Protein AF-A0A7D5EUL5-F1 (afdb_monomer_lite)

Structure (mmCIF, N/CA/C/O backbone):
data_AF-A0A7D5EUL5-F1
#
_entry.id   AF-A0A7D5EUL5-F1
#
loop_
_atom_site.group_PDB
_atom_site.id
_atom_site.type_symbol
_atom_site.label_atom_id
_atom_site.label_alt_id
_atom_site.label_comp_id
_atom_site.label_asym_id
_atom_site.label_entity_id
_atom_site.label_seq_id
_atom_site.pdbx_PDB_ins_code
_atom_site.Cartn_x
_atom_site.Cartn_y
_atom_site.Cartn_z
_atom_site.occupancy
_atom_site.B_iso_or_equiv
_atom_site.auth_seq_id
_atom_site.auth_comp_id
_atom_site.auth_asym_id
_atom_site.auth_atom_id
_atom_site.pdbx_PDB_model_num
ATOM 1 N N . MET A 1 1 ? 1.767 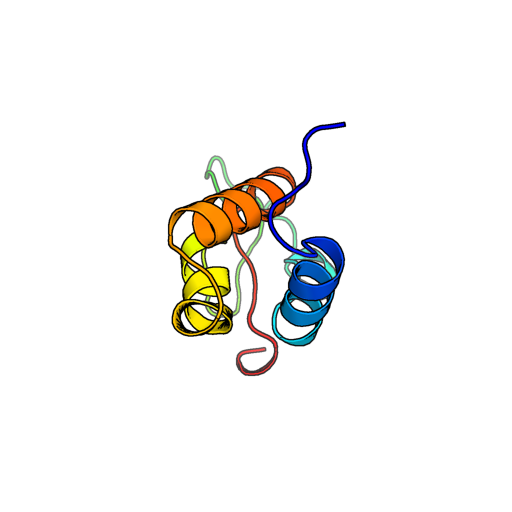-2.397 24.506 1.00 38.12 1 MET A N 1
ATOM 2 C CA . MET A 1 1 ? 1.020 -2.732 23.280 1.00 38.12 1 MET A CA 1
ATOM 3 C C . MET A 1 1 ? 0.179 -1.526 22.938 1.00 38.12 1 MET A C 1
ATOM 5 O O . MET A 1 1 ? -0.881 -1.337 23.518 1.00 38.12 1 MET A O 1
ATOM 9 N N . THR A 1 2 ? 0.727 -0.640 22.116 1.00 47.22 2 THR A N 1
ATOM 10 C CA . THR A 1 2 ? -0.017 0.456 21.498 1.00 47.22 2 THR A CA 1
ATOM 11 C C . THR A 1 2 ? -1.043 -0.195 20.577 1.00 47.22 2 THR A C 1
ATOM 13 O O . THR A 1 2 ? -0.666 -0.943 19.680 1.00 47.22 2 THR A O 1
ATOM 16 N N . LEU A 1 3 ? -2.330 -0.020 20.882 1.00 47.03 3 LEU A N 1
ATOM 17 C CA . LEU A 1 3 ? -3.425 -0.441 20.013 1.00 47.03 3 LEU A CA 1
ATOM 18 C C . LEU A 1 3 ? -3.207 0.290 18.679 1.00 47.03 3 LEU A C 1
ATOM 20 O O . LEU A 1 3 ? -3.349 1.513 18.650 1.00 47.03 3 LEU A O 1
ATOM 24 N N . LYS A 1 4 ? -2.794 -0.405 17.611 1.00 58.22 4 LYS A N 1
ATOM 25 C CA . LYS A 1 4 ? -2.860 0.203 16.278 1.00 58.22 4 LYS A CA 1
ATOM 26 C C . LYS A 1 4 ? -4.348 0.490 16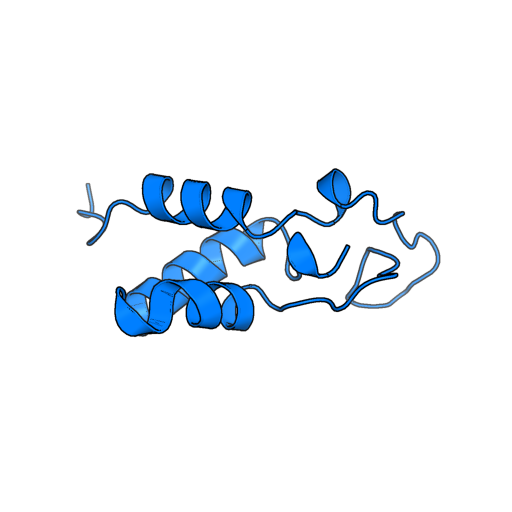.013 1.00 58.22 4 LYS A C 1
ATOM 28 O O . LYS A 1 4 ? -5.166 -0.401 16.254 1.00 58.22 4 LYS A O 1
ATOM 33 N N . PRO A 1 5 ? -4.732 1.720 15.629 1.00 65.25 5 PRO A N 1
ATOM 34 C CA . PRO A 1 5 ? -6.138 2.127 15.570 1.00 65.25 5 PRO A CA 1
ATOM 35 C C . PRO A 1 5 ? -6.959 1.405 14.484 1.00 65.25 5 PRO A C 1
ATOM 37 O O . PRO A 1 5 ? -8.173 1.577 14.431 1.00 65.25 5 PRO A O 1
ATOM 40 N N . TYR A 1 6 ? -6.321 0.595 13.637 1.00 73.88 6 TYR A N 1
ATOM 41 C CA . TYR A 1 6 ? -6.920 -0.136 12.525 1.00 73.88 6 TYR A CA 1
ATOM 42 C C . TYR A 1 6 ? -6.064 -1.367 12.165 1.00 73.88 6 TYR A C 1
ATOM 44 O O . TYR A 1 6 ? -4.910 -1.479 12.587 1.00 73.88 6 TYR A O 1
ATOM 52 N N . ASP A 1 7 ? -6.646 -2.307 11.417 1.00 84.12 7 ASP A N 1
ATOM 53 C CA . ASP A 1 7 ? -5.989 -3.552 10.996 1.00 84.12 7 ASP A CA 1
ATOM 54 C C . ASP A 1 7 ? -5.068 -3.297 9.790 1.00 84.12 7 ASP A C 1
ATOM 56 O O . ASP A 1 7 ? -5.414 -3.584 8.648 1.00 84.12 7 ASP A O 1
ATOM 60 N N . GLU A 1 8 ? -3.916 -2.672 10.045 1.00 85.94 8 GLU A N 1
ATOM 61 C CA . GLU A 1 8 ? -2.914 -2.289 9.033 1.00 85.94 8 GLU A CA 1
ATOM 62 C C . GLU A 1 8 ? -2.590 -3.430 8.056 1.00 85.94 8 GLU A C 1
ATOM 64 O O . GLU A 1 8 ? -2.562 -3.214 6.848 1.00 85.94 8 GLU A O 1
ATOM 69 N N . ASP A 1 9 ? -2.432 -4.656 8.556 1.00 87.75 9 ASP A N 1
ATOM 70 C CA . ASP A 1 9 ? -2.105 -5.842 7.755 1.00 87.75 9 ASP A CA 1
ATOM 71 C C . ASP A 1 9 ? -3.186 -6.135 6.693 1.00 87.75 9 ASP A C 1
ATOM 73 O O . ASP A 1 9 ? -2.881 -6.421 5.532 1.00 87.75 9 ASP A O 1
ATOM 77 N N . ALA A 1 10 ? -4.471 -5.988 7.046 1.00 89.69 10 ALA A N 1
ATOM 78 C CA . ALA A 1 10 ? -5.572 -6.126 6.095 1.00 89.69 10 ALA A CA 1
ATOM 79 C C . ALA A 1 10 ? -5.554 -5.038 5.007 1.00 89.69 10 ALA A C 1
ATOM 81 O O . ALA A 1 10 ? -5.836 -5.340 3.841 1.00 89.69 10 ALA A O 1
ATOM 82 N N . TYR A 1 11 ? -5.207 -3.797 5.359 1.00 91.00 11 TYR A N 1
ATOM 83 C CA . TYR A 1 11 ? -5.090 -2.700 4.392 1.00 91.00 11 TYR A CA 1
ATOM 84 C C . TYR A 1 11 ? -3.873 -2.864 3.490 1.00 91.00 11 TYR A C 1
ATOM 86 O O . TYR A 1 11 ? -4.017 -2.740 2.278 1.00 91.00 11 TYR A O 1
ATOM 94 N N . LEU A 1 12 ? -2.717 -3.249 4.032 1.00 90.69 12 LEU A N 1
ATOM 95 C CA . LEU A 1 12 ? -1.530 -3.586 3.244 1.00 90.69 12 LEU A CA 1
ATOM 96 C C . LEU A 1 12 ? -1.828 -4.730 2.273 1.00 90.69 12 LEU A C 1
ATOM 98 O O . LEU A 1 12 ? -1.495 -4.657 1.094 1.00 90.69 12 LEU A O 1
ATOM 102 N N . LYS A 1 13 ? -2.541 -5.769 2.714 1.00 91.62 13 LYS A N 1
ATOM 103 C CA . LYS A 1 13 ? -2.944 -6.864 1.827 1.00 91.62 13 LYS A CA 1
ATOM 104 C C . LYS A 1 13 ? -3.869 -6.402 0.698 1.00 91.62 13 LYS A C 1
ATOM 106 O O . LYS A 1 13 ? -3.729 -6.884 -0.425 1.00 91.62 13 LYS A O 1
ATOM 111 N N . ARG A 1 14 ? -4.813 -5.492 0.974 1.00 91.69 14 ARG A N 1
ATOM 112 C CA . ARG A 1 14 ? -5.660 -4.864 -0.062 1.00 91.69 14 ARG A CA 1
ATOM 113 C C . ARG A 1 14 ? -4.830 -3.980 -0.990 1.00 91.69 14 ARG A C 1
ATOM 115 O O . ARG A 1 14 ? -5.021 -4.042 -2.197 1.00 91.69 14 ARG A O 1
ATOM 122 N N . PHE A 1 15 ? -3.881 -3.229 -0.444 1.00 92.50 15 PHE A N 1
ATOM 123 C CA . PHE A 1 15 ? -2.955 -2.404 -1.207 1.00 92.50 15 PHE A CA 1
ATOM 124 C C . PHE A 1 15 ? -2.157 -3.258 -2.193 1.00 92.50 15 PHE A C 1
ATOM 126 O O . PHE A 1 15 ? -2.242 -3.030 -3.390 1.00 92.50 15 PHE A O 1
ATOM 133 N N . HIS A 1 16 ? -1.506 -4.327 -1.728 1.00 91.94 16 HIS A N 1
ATOM 134 C CA . HIS A 1 16 ? -0.769 -5.277 -2.572 1.00 91.94 16 HIS A CA 1
ATOM 135 C C . HIS A 1 16 ? -1.654 -6.084 -3.544 1.00 91.94 16 HIS A C 1
ATOM 137 O O . HIS A 1 16 ? -1.153 -6.800 -4.418 1.00 91.94 16 HIS A O 1
ATOM 143 N N . ALA A 1 17 ? -2.982 -6.018 -3.395 1.00 92.69 17 ALA A N 1
ATOM 144 C CA . ALA A 1 17 ? -3.913 -6.577 -4.368 1.00 92.69 17 ALA A CA 1
ATOM 145 C C . ALA A 1 17 ? -4.097 -5.651 -5.582 1.00 92.69 17 ALA A C 1
ATOM 147 O O . ALA A 1 17 ? -4.262 -6.169 -6.684 1.00 92.69 17 ALA A O 1
ATOM 148 N N . GLU A 1 18 ? -4.006 -4.333 -5.396 1.00 92.94 18 GLU A N 1
ATOM 149 C CA . GLU A 1 18 ? -4.193 -3.295 -6.426 1.00 92.94 18 GLU A CA 1
ATOM 150 C C . GLU A 1 18 ? -2.860 -2.739 -6.959 1.00 92.94 18 GLU A C 1
ATOM 152 O O . GLU A 1 18 ? -2.736 -2.438 -8.146 1.00 92.94 18 GLU A O 1
ATOM 157 N N . TYR A 1 19 ? -1.852 -2.632 -6.095 1.00 93.56 19 TYR A N 1
ATOM 158 C CA . TYR A 1 19 ? -0.524 -2.097 -6.376 1.00 93.56 19 TYR A CA 1
ATOM 159 C C . TYR A 1 19 ? 0.550 -3.172 -6.232 1.00 93.56 19 TYR A C 1
ATOM 161 O O . TYR A 1 19 ? 0.460 -4.073 -5.397 1.00 93.56 19 TYR A O 1
ATOM 169 N N . LEU A 1 20 ? 1.590 -3.050 -7.046 1.00 92.06 20 LEU A N 1
ATOM 170 C CA . LEU A 1 20 ? 2.759 -3.912 -7.059 1.00 92.06 20 LEU A CA 1
ATOM 171 C C . LEU A 1 20 ? 4.000 -3.134 -6.660 1.00 92.06 20 LEU A C 1
ATOM 173 O O . LEU A 1 20 ? 4.176 -1.969 -7.028 1.00 92.06 20 LEU A O 1
ATOM 177 N N . SER A 1 21 ? 4.874 -3.808 -5.914 1.00 90.94 21 SER A N 1
ATOM 178 C CA . SER A 1 21 ? 6.238 -3.332 -5.719 1.00 90.94 21 SER A CA 1
ATOM 179 C C . SER A 1 21 ? 6.952 -3.295 -7.071 1.00 90.94 21 SER A C 1
ATOM 181 O O . SER A 1 21 ? 6.601 -4.068 -7.965 1.00 90.94 21 SER A O 1
ATOM 183 N N . PRO A 1 22 ? 7.974 -2.444 -7.239 1.00 87.31 22 PRO A N 1
ATOM 184 C CA . PRO A 1 22 ? 8.763 -2.427 -8.467 1.00 87.31 22 PRO A CA 1
ATOM 185 C C . PRO A 1 22 ? 9.351 -3.808 -8.806 1.00 87.31 22 PRO A C 1
ATOM 187 O O . PRO A 1 22 ? 9.404 -4.169 -9.975 1.00 87.31 22 PRO A O 1
ATOM 190 N N . ASP A 1 23 ? 9.703 -4.613 -7.799 1.00 87.31 23 ASP A N 1
ATOM 191 C CA . ASP A 1 23 ? 10.165 -5.994 -7.988 1.00 87.31 23 ASP A CA 1
ATOM 192 C C . ASP A 1 23 ? 9.078 -6.905 -8.600 1.00 87.31 23 ASP A C 1
ATOM 194 O O . ASP A 1 23 ? 9.320 -7.558 -9.615 1.00 87.31 23 ASP A O 1
ATOM 198 N N . ASP A 1 24 ? 7.851 -6.887 -8.058 1.00 88.00 24 ASP A N 1
ATOM 199 C CA . ASP A 1 24 ? 6.732 -7.706 -8.564 1.00 88.00 24 ASP A CA 1
ATOM 200 C C . ASP A 1 24 ? 6.202 -7.189 -9.913 1.00 88.00 24 ASP A C 1
ATOM 202 O O . ASP A 1 24 ? 5.802 -7.964 -10.780 1.00 88.00 24 ASP A O 1
ATOM 206 N N . ALA A 1 25 ? 6.280 -5.873 -10.130 1.00 86.19 25 ALA A N 1
ATOM 207 C CA . ALA A 1 25 ? 5.969 -5.223 -11.399 1.00 86.19 25 ALA A CA 1
ATOM 208 C C . ALA A 1 25 ? 7.019 -5.494 -12.495 1.00 86.19 25 ALA A C 1
ATOM 210 O O . ALA A 1 25 ? 6.825 -5.088 -13.641 1.00 86.19 25 ALA A O 1
ATOM 211 N N . GLY A 1 26 ? 8.130 -6.164 -12.168 1.00 86.31 26 GLY A N 1
ATOM 212 C CA . GLY A 1 26 ? 9.197 -6.477 -13.116 1.00 86.31 26 GLY A CA 1
ATOM 213 C C . GLY A 1 26 ? 10.021 -5.260 -13.542 1.00 86.31 26 GLY A C 1
ATOM 214 O O . GLY A 1 26 ? 10.601 -5.269 -14.631 1.00 86.31 26 GLY A O 1
ATOM 215 N N . MET A 1 27 ? 10.077 -4.216 -12.711 1.00 86.50 27 MET A N 1
ATOM 216 C CA . MET A 1 27 ? 10.882 -3.025 -12.970 1.00 86.50 27 MET A CA 1
ATOM 217 C C . MET A 1 27 ? 12.365 -3.367 -12.781 1.00 86.50 27 MET A C 1
ATOM 219 O O . MET A 1 27 ? 12.766 -3.808 -11.700 1.00 86.50 27 MET A O 1
ATOM 223 N N . PRO A 1 28 ? 13.212 -3.191 -13.809 1.00 84.81 28 PRO A N 1
ATOM 224 C CA . PRO A 1 28 ? 14.631 -3.460 -13.661 1.00 84.81 28 PRO A CA 1
ATOM 225 C C . PRO A 1 28 ? 15.287 -2.389 -12.783 1.00 84.81 28 PRO A C 1
ATOM 227 O O . PRO A 1 28 ? 14.970 -1.206 -12.891 1.00 84.81 28 PRO A O 1
ATOM 230 N N . LEU A 1 29 ? 16.222 -2.810 -11.928 1.00 83.62 29 LEU A N 1
ATOM 231 C CA . LEU A 1 29 ? 17.034 -1.898 -11.120 1.00 83.62 29 LEU A CA 1
ATOM 232 C C . LEU A 1 29 ? 17.879 -0.997 -12.026 1.00 83.62 29 LEU A C 1
ATOM 234 O O . LEU A 1 29 ? 18.674 -1.494 -12.835 1.00 83.62 29 LEU A O 1
ATOM 238 N N . ASP A 1 30 ? 17.754 0.313 -11.845 1.00 80.50 30 ASP A N 1
ATOM 239 C CA . ASP A 1 30 ? 18.555 1.300 -12.557 1.00 80.50 30 ASP A CA 1
ATOM 240 C C . ASP A 1 30 ? 19.916 1.434 -11.861 1.00 80.50 30 ASP A C 1
ATOM 242 O O . ASP A 1 30 ? 20.115 2.219 -10.942 1.00 80.50 30 ASP A O 1
ATOM 246 N N . ASN A 1 31 ? 20.865 0.582 -12.261 1.00 68.75 31 ASN A N 1
ATOM 247 C CA . ASN A 1 31 ? 22.204 0.522 -11.657 1.00 68.75 31 ASN A CA 1
ATOM 248 C C . ASN A 1 31 ? 23.107 1.711 -12.049 1.00 68.75 31 ASN A C 1
ATOM 250 O O . ASN A 1 31 ? 24.245 1.779 -11.586 1.00 68.75 31 ASN A O 1
ATOM 254 N N . ASP A 1 32 ? 22.629 2.599 -12.924 1.00 69.19 32 ASP A N 1
ATOM 255 C CA . ASP A 1 32 ? 23.376 3.744 -13.461 1.00 69.19 32 ASP A CA 1
ATOM 256 C C . ASP A 1 32 ? 22.898 5.085 -12.870 1.00 69.19 32 ASP A C 1
ATOM 258 O O . ASP A 1 32 ? 23.613 6.085 -12.940 1.00 69.19 32 ASP A O 1
ATOM 262 N N . SER A 1 33 ? 21.718 5.118 -12.242 1.00 55.25 33 SER A N 1
ATOM 263 C CA . SER A 1 33 ? 21.167 6.332 -11.648 1.00 55.25 33 SER A CA 1
ATOM 264 C C . SER A 1 33 ? 21.792 6.674 -10.300 1.00 55.25 33 SER A C 1
ATOM 266 O O . SER A 1 33 ? 21.593 5.993 -9.300 1.00 55.25 33 SER A O 1
ATOM 268 N N . ASP A 1 34 ? 22.409 7.855 -10.246 1.00 61.06 34 ASP A N 1
ATOM 269 C CA . ASP A 1 34 ? 22.612 8.661 -9.027 1.00 61.06 34 ASP A CA 1
ATOM 270 C C . ASP A 1 34 ? 21.285 9.300 -8.537 1.00 61.06 34 ASP A C 1
ATOM 272 O O . ASP A 1 34 ? 21.278 10.223 -7.727 1.00 61.06 34 ASP A O 1
ATOM 276 N N . SER A 1 35 ? 20.139 8.866 -9.080 1.00 55.94 35 SER A N 1
ATOM 277 C CA . SER A 1 35 ? 18.812 9.356 -8.707 1.00 55.94 35 SER A CA 1
ATOM 278 C C . SER A 1 35 ? 18.244 8.602 -7.514 1.00 55.94 35 SER A C 1
ATOM 280 O O . SER A 1 35 ? 18.500 7.422 -7.308 1.00 55.94 35 SER A O 1
ATOM 282 N N . ASP A 1 36 ? 17.383 9.305 -6.784 1.00 61.38 36 ASP A N 1
ATOM 283 C CA . ASP A 1 36 ? 16.565 8.806 -5.672 1.00 61.38 36 ASP A CA 1
ATOM 284 C C . ASP A 1 36 ? 15.688 7.589 -6.052 1.00 61.38 36 ASP A C 1
ATOM 286 O O . ASP A 1 36 ? 15.216 6.860 -5.184 1.00 61.38 36 ASP A O 1
ATOM 290 N N . ASP A 1 37 ? 15.503 7.336 -7.355 1.00 67.00 37 ASP A N 1
ATOM 291 C CA . ASP A 1 37 ? 14.763 6.190 -7.871 1.00 67.00 37 ASP A CA 1
ATOM 292 C C . ASP A 1 37 ? 15.703 5.063 -8.315 1.00 67.00 37 ASP A C 1
ATOM 294 O O . ASP A 1 37 ? 16.420 5.173 -9.310 1.00 67.00 37 ASP A O 1
ATOM 298 N N . ALA A 1 38 ? 15.681 3.965 -7.561 1.00 74.06 38 ALA A N 1
ATOM 299 C CA . ALA A 1 38 ? 16.501 2.788 -7.822 1.00 74.06 38 ALA A CA 1
ATOM 300 C C . ALA A 1 38 ? 15.965 1.903 -8.966 1.00 74.06 38 ALA A C 1
ATOM 302 O O . ALA A 1 38 ? 16.593 0.891 -9.286 1.00 74.06 38 ALA A O 1
ATOM 303 N N . TYR A 1 39 ? 14.810 2.227 -9.561 1.00 83.38 39 TYR A N 1
ATOM 304 C CA . TYR A 1 39 ? 14.147 1.388 -10.559 1.00 83.38 39 TYR A CA 1
ATOM 305 C C . TYR A 1 39 ? 13.834 2.152 -11.848 1.00 83.38 39 TYR A C 1
ATOM 307 O O . TYR A 1 39 ? 13.445 3.318 -11.852 1.00 83.38 39 TYR A O 1
ATOM 315 N N . PHE A 1 40 ? 13.959 1.461 -12.980 1.00 85.06 40 PHE A N 1
ATOM 316 C CA . PHE A 1 40 ? 13.546 1.990 -14.272 1.00 85.06 40 PHE A CA 1
ATOM 317 C C . PHE A 1 40 ? 12.039 1.779 -14.465 1.00 85.06 40 PHE A C 1
ATOM 319 O O . PHE A 1 40 ? 11.581 0.683 -14.798 1.00 85.06 40 PHE A O 1
ATOM 326 N N . TRP A 1 41 ? 11.261 2.842 -14.265 1.00 83.19 41 TRP A N 1
ATOM 327 C CA . TRP A 1 41 ? 9.805 2.811 -14.391 1.00 83.19 41 TRP A CA 1
ATOM 328 C C . TRP A 1 41 ? 9.359 2.888 -15.851 1.00 83.19 41 TRP A C 1
ATOM 330 O O . TRP A 1 41 ? 9.524 3.907 -16.522 1.00 83.19 41 TRP A O 1
ATOM 340 N N . THR A 1 42 ? 8.752 1.808 -16.342 1.00 83.94 42 THR A N 1
ATOM 341 C CA . THR A 1 42 ? 8.111 1.763 -17.672 1.00 83.94 42 THR A CA 1
ATOM 342 C C . THR A 1 42 ? 6.624 2.124 -17.637 1.00 83.94 42 THR A C 1
ATOM 344 O O . THR A 1 42 ? 6.047 2.438 -18.678 1.00 83.94 42 THR A O 1
ATOM 347 N N . ALA A 1 43 ? 6.029 2.118 -16.444 1.00 83.50 43 ALA A N 1
ATOM 348 C CA . ALA A 1 43 ? 4.638 2.455 -16.158 1.00 83.50 43 ALA A CA 1
ATOM 349 C C . ALA A 1 43 ? 4.561 3.664 -15.201 1.00 83.50 43 ALA A C 1
ATOM 351 O O . ALA A 1 43 ? 5.581 4.037 -14.609 1.00 83.50 43 ALA A O 1
ATOM 352 N N . PRO A 1 44 ? 3.381 4.291 -15.030 1.00 88.81 44 PRO A N 1
ATOM 353 C CA . PRO A 1 44 ? 3.189 5.358 -14.054 1.00 88.81 44 PRO A CA 1
ATOM 354 C C . PRO A 1 44 ? 3.582 4.895 -12.646 1.00 88.81 44 PRO A C 1
ATOM 356 O O . PRO A 1 44 ? 3.102 3.870 -12.158 1.00 88.81 44 PRO A O 1
ATOM 359 N N . ARG A 1 45 ? 4.466 5.660 -12.000 1.00 88.75 45 ARG A N 1
ATOM 360 C CA . ARG A 1 45 ? 4.861 5.437 -10.609 1.00 88.75 45 ARG A CA 1
ATOM 361 C C . ARG A 1 45 ? 3.961 6.255 -9.693 1.00 88.75 45 ARG A C 1
ATOM 363 O O . ARG A 1 45 ? 3.754 7.443 -9.940 1.00 88.75 45 ARG A O 1
ATOM 370 N N . HIS A 1 46 ? 3.468 5.628 -8.637 1.00 91.69 46 HIS A N 1
ATOM 371 C CA . HIS A 1 46 ? 2.648 6.275 -7.619 1.00 91.69 46 HIS A CA 1
ATOM 372 C C . HIS A 1 46 ? 3.397 6.271 -6.298 1.00 91.69 46 HIS A C 1
ATOM 374 O O . HIS A 1 46 ? 3.892 5.227 -5.869 1.00 91.69 46 HIS A O 1
ATOM 380 N N . SER A 1 47 ? 3.494 7.433 -5.662 1.00 91.75 47 SER A N 1
ATOM 381 C CA . SER A 1 47 ? 4.087 7.559 -4.329 1.00 91.75 47 SER A CA 1
ATOM 382 C C . SER A 1 47 ? 3.252 6.774 -3.314 1.00 91.75 47 SER A C 1
ATOM 384 O O . SER A 1 47 ? 2.033 6.675 -3.478 1.00 91.75 47 SER A O 1
ATOM 386 N N . SER A 1 48 ? 3.866 6.255 -2.244 1.00 92.38 48 SER A N 1
ATOM 387 C CA . SER A 1 48 ? 3.127 5.544 -1.182 1.00 92.38 48 SER A CA 1
ATOM 388 C C . SER A 1 48 ? 1.922 6.350 -0.678 1.00 92.38 48 SER A C 1
ATOM 390 O O . SER A 1 48 ? 0.833 5.800 -0.577 1.00 92.38 48 SER A O 1
ATOM 392 N N . GLU A 1 49 ? 2.083 7.658 -0.452 1.00 93.25 49 GLU A N 1
ATOM 393 C CA . GLU A 1 49 ? 1.019 8.574 -0.005 1.00 93.25 49 GLU A CA 1
ATOM 394 C C . GLU A 1 49 ? -0.142 8.685 -1.005 1.00 93.25 49 GLU A C 1
ATOM 396 O O . GLU A 1 49 ? -1.308 8.575 -0.627 1.00 93.25 49 GLU A O 1
ATOM 401 N N . GLU A 1 50 ? 0.164 8.859 -2.292 1.00 92.62 50 GLU A N 1
ATOM 402 C CA . GLU A 1 50 ? -0.850 8.969 -3.345 1.00 92.62 50 GLU A CA 1
ATOM 403 C C . GLU A 1 50 ? -1.598 7.649 -3.535 1.00 92.62 50 GLU A C 1
ATOM 405 O O . GLU A 1 50 ? -2.822 7.636 -3.663 1.00 92.62 50 GLU A O 1
ATOM 410 N N . ALA A 1 51 ? -0.874 6.530 -3.512 1.00 91.75 51 ALA A N 1
ATOM 411 C CA . ALA A 1 51 ? -1.442 5.208 -3.715 1.00 91.75 51 ALA A CA 1
ATOM 412 C C . ALA A 1 51 ? -2.363 4.792 -2.553 1.00 91.75 51 ALA A C 1
ATOM 414 O O . ALA A 1 51 ? -3.431 4.221 -2.787 1.00 91.75 51 ALA A O 1
ATOM 415 N N . VAL A 1 52 ? -1.996 5.100 -1.300 1.00 93.06 52 VAL A N 1
ATOM 416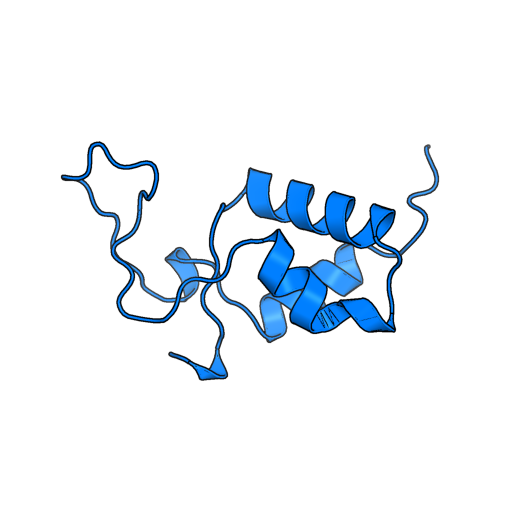 C CA . VAL A 1 52 ? -2.878 4.817 -0.154 1.00 93.06 52 VAL A CA 1
ATOM 417 C C . VAL A 1 52 ? -4.078 5.749 -0.112 1.00 93.06 52 VAL A C 1
ATOM 419 O O . VAL A 1 52 ? -5.177 5.275 0.168 1.00 93.06 52 VAL A O 1
ATOM 422 N N . ALA A 1 53 ? -3.904 7.036 -0.428 1.00 93.44 53 ALA A N 1
ATOM 423 C CA . ALA A 1 53 ? -5.015 7.976 -0.504 1.00 93.44 53 ALA A CA 1
ATOM 424 C C . ALA A 1 53 ? -6.018 7.518 -1.571 1.00 93.44 53 ALA A C 1
ATOM 426 O O . ALA A 1 53 ? -7.188 7.327 -1.260 1.00 93.44 53 ALA A O 1
ATOM 427 N N . ALA A 1 54 ? -5.551 7.183 -2.776 1.00 91.38 54 ALA A N 1
ATOM 428 C CA . ALA A 1 54 ? -6.416 6.735 -3.866 1.00 91.38 54 ALA A CA 1
ATOM 429 C C . ALA A 1 54 ? -7.272 5.499 -3.523 1.00 91.38 54 ALA A C 1
ATOM 431 O O . ALA A 1 54 ? -8.370 5.342 -4.061 1.00 91.38 54 ALA A O 1
ATOM 432 N N . LEU A 1 55 ? -6.783 4.609 -2.652 1.00 91.44 55 LEU A N 1
ATOM 433 C CA . LEU A 1 55 ? -7.511 3.405 -2.241 1.00 91.44 55 LEU A CA 1
ATOM 434 C C . LEU A 1 55 ? -8.358 3.588 -0.986 1.00 91.44 55 LEU A C 1
ATOM 436 O O . LEU A 1 55 ? -9.410 2.959 -0.871 1.00 91.44 55 LEU A O 1
ATOM 440 N N . PHE A 1 56 ? -7.885 4.387 -0.032 1.00 93.56 56 PHE A N 1
ATOM 441 C CA . PHE A 1 56 ? -8.401 4.377 1.333 1.00 93.56 56 PHE A CA 1
ATOM 442 C C . PHE A 1 56 ? -8.793 5.761 1.863 1.00 93.56 56 PHE A C 1
ATOM 444 O O . PHE A 1 56 ? -9.237 5.832 3.004 1.00 93.56 56 PHE A O 1
ATOM 451 N N . GLU A 1 57 ? -8.727 6.842 1.071 1.00 92.31 57 GLU A N 1
ATOM 452 C CA . GLU A 1 57 ? -9.138 8.200 1.497 1.00 92.31 57 GLU A CA 1
ATOM 453 C C . GLU A 1 57 ? -10.579 8.275 2.019 1.00 92.31 57 GLU A C 1
ATOM 455 O O . GLU A 1 57 ? -10.923 9.148 2.809 1.00 92.31 57 GLU A O 1
ATOM 460 N N . SER A 1 58 ? -11.440 7.355 1.577 1.00 90.94 58 SER A N 1
ATOM 461 C CA . SER A 1 58 ? -12.838 7.272 2.013 1.00 90.94 58 SER A CA 1
ATOM 462 C C . SER A 1 58 ? -13.049 6.388 3.250 1.00 90.94 58 SER A C 1
ATOM 464 O O . SER A 1 58 ? -14.131 6.417 3.834 1.00 90.94 58 SER A O 1
ATOM 466 N N . GLU A 1 59 ? -12.061 5.566 3.618 1.00 90.44 59 GLU A N 1
ATOM 467 C CA . GLU A 1 59 ? -12.142 4.576 4.705 1.00 90.44 59 GLU A CA 1
ATOM 468 C C . GLU A 1 59 ? -11.278 4.958 5.922 1.00 90.44 59 GLU A C 1
ATOM 470 O O . GLU A 1 59 ? -11.634 4.605 7.047 1.00 90.44 59 GLU A O 1
ATOM 475 N N . LEU A 1 60 ? -10.161 5.656 5.702 1.00 89.50 60 LEU A N 1
ATOM 476 C CA . LEU A 1 60 ? -9.140 5.988 6.696 1.00 89.50 60 LEU A CA 1
ATOM 477 C C . LEU A 1 60 ? -8.985 7.506 6.853 1.00 89.50 60 LEU A C 1
ATOM 479 O O . LEU A 1 60 ? -9.120 8.259 5.892 1.00 89.50 60 LEU A O 1
ATOM 483 N N . ASP A 1 61 ? -8.640 7.947 8.062 1.00 90.75 61 ASP A N 1
ATOM 484 C CA . ASP A 1 61 ? -8.271 9.339 8.332 1.00 90.75 61 ASP A CA 1
ATOM 485 C C . ASP A 1 61 ? -6.836 9.645 7.853 1.00 90.75 61 ASP A C 1
ATOM 487 O O . ASP A 1 61 ? -5.988 8.750 7.803 1.00 90.75 61 ASP A O 1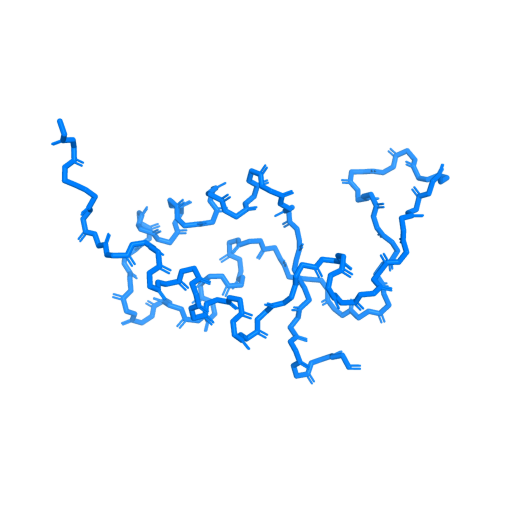
ATOM 491 N N . ASP A 1 62 ? -6.505 10.923 7.620 1.00 89.69 62 ASP A N 1
ATOM 492 C CA . ASP A 1 62 ? -5.160 11.380 7.212 1.00 89.69 62 ASP A CA 1
ATOM 493 C C . ASP A 1 62 ? -4.019 10.792 8.056 1.00 89.69 62 ASP A C 1
ATOM 495 O O . ASP A 1 62 ? -2.974 10.417 7.531 1.00 89.69 62 ASP A O 1
ATOM 499 N N . ALA A 1 63 ? -4.210 10.674 9.375 1.00 90.12 63 ALA A N 1
ATOM 500 C CA . ALA A 1 63 ? -3.191 10.116 10.263 1.00 90.12 63 ALA A CA 1
ATOM 501 C C . ALA A 1 63 ? -2.933 8.621 10.007 1.00 90.12 63 ALA A C 1
ATOM 503 O O . ALA A 1 63 ? -1.804 8.163 10.147 1.00 90.12 63 ALA A O 1
ATOM 504 N N . GLN A 1 64 ? -3.972 7.864 9.647 1.00 90.69 64 GLN A N 1
ATOM 505 C CA . GLN A 1 64 ? -3.864 6.441 9.322 1.00 90.69 64 GLN A CA 1
ATOM 506 C C . GLN A 1 64 ? -3.288 6.250 7.918 1.00 90.69 64 GLN A C 1
ATOM 508 O O . GLN A 1 64 ? -2.447 5.382 7.721 1.00 90.69 64 GLN A O 1
ATOM 513 N N . LEU A 1 65 ? -3.692 7.090 6.960 1.00 91.69 65 LEU A N 1
ATOM 514 C CA . LEU A 1 65 ? -3.108 7.106 5.618 1.00 91.69 65 LEU A CA 1
ATOM 515 C C . LEU A 1 65 ? -1.606 7.390 5.676 1.00 91.69 65 LEU A C 1
ATOM 517 O O . LEU A 1 65 ? -0.830 6.667 5.060 1.00 91.69 65 LEU A O 1
ATOM 521 N N . ALA A 1 66 ? -1.190 8.390 6.457 1.00 91.69 66 ALA A N 1
ATOM 522 C CA . ALA A 1 66 ? 0.219 8.723 6.638 1.00 91.69 66 ALA A CA 1
ATOM 523 C C . ALA A 1 66 ? 1.014 7.573 7.281 1.00 91.69 66 ALA A C 1
ATOM 525 O O . ALA A 1 66 ? 2.120 7.277 6.842 1.00 91.69 66 ALA A O 1
ATOM 526 N N . ASP A 1 67 ? 0.447 6.897 8.281 1.00 91.19 67 ASP A N 1
ATOM 527 C CA . ASP A 1 67 ? 1.059 5.737 8.948 1.00 91.19 67 ASP A CA 1
ATOM 528 C C . ASP A 1 67 ? 1.205 4.528 7.996 1.00 91.19 67 ASP A C 1
ATOM 530 O O . ASP A 1 67 ? 2.260 3.885 7.948 1.00 91.19 67 ASP A O 1
ATOM 534 N N . LEU A 1 68 ? 0.194 4.270 7.156 1.00 90.94 68 LEU A N 1
ATOM 535 C CA . LEU A 1 68 ? 0.260 3.228 6.127 1.00 90.94 68 LEU A CA 1
ATOM 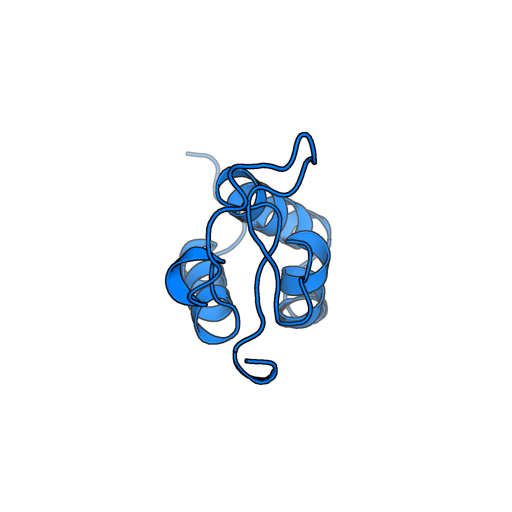536 C C . LEU A 1 68 ? 1.282 3.579 5.035 1.00 90.94 68 LEU A C 1
ATOM 538 O O . LEU A 1 68 ? 2.062 2.725 4.611 1.00 90.94 68 LEU A O 1
ATOM 542 N N . ALA A 1 69 ? 1.290 4.839 4.591 1.00 92.44 69 ALA A N 1
ATOM 543 C CA . ALA A 1 69 ? 2.235 5.340 3.604 1.00 92.44 69 ALA A CA 1
ATOM 544 C C . ALA A 1 69 ? 3.675 5.254 4.114 1.00 92.44 69 ALA A C 1
ATOM 546 O O . ALA A 1 69 ? 4.535 4.807 3.364 1.00 92.44 69 ALA A O 1
ATOM 547 N N . ASP A 1 70 ? 3.939 5.623 5.371 1.00 92.50 70 ASP A N 1
ATOM 548 C CA . ASP A 1 70 ? 5.263 5.520 6.000 1.00 92.50 70 ASP A CA 1
ATOM 549 C C . ASP A 1 70 ? 5.746 4.065 6.040 1.00 92.50 70 ASP A C 1
ATOM 551 O O . ASP A 1 70 ? 6.869 3.757 5.631 1.00 92.50 70 ASP A O 1
ATOM 555 N N . THR A 1 71 ? 4.850 3.145 6.408 1.00 91.50 71 THR A N 1
ATOM 556 C CA . THR A 1 71 ? 5.133 1.705 6.405 1.00 91.50 71 THR A CA 1
ATOM 557 C C . THR A 1 71 ? 5.522 1.203 5.010 1.00 91.50 71 THR A C 1
ATOM 559 O O . THR A 1 71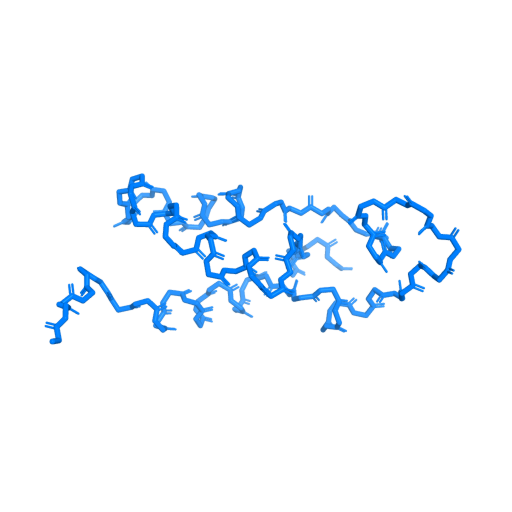 ? 6.511 0.479 4.859 1.00 91.50 71 THR A O 1
ATOM 562 N N . LEU A 1 72 ? 4.781 1.607 3.972 1.00 90.94 72 LEU A N 1
ATOM 563 C CA . LEU A 1 72 ? 5.089 1.261 2.582 1.00 90.94 72 LEU A CA 1
ATOM 564 C C . LEU A 1 72 ? 6.394 1.913 2.113 1.00 90.94 72 LEU A C 1
ATOM 566 O O . LEU A 1 72 ? 7.238 1.230 1.535 1.00 90.94 72 LEU A O 1
ATOM 570 N N . ASN A 1 73 ? 6.593 3.194 2.429 1.00 89.81 73 ASN A N 1
ATOM 571 C CA . ASN A 1 73 ? 7.773 3.982 2.078 1.00 89.81 73 ASN A CA 1
ATOM 572 C C . ASN A 1 73 ? 9.057 3.407 2.695 1.00 89.81 73 ASN A C 1
ATOM 574 O O . ASN A 1 73 ? 10.120 3.463 2.083 1.00 89.81 73 ASN A O 1
ATOM 578 N N . SER A 1 74 ? 8.958 2.764 3.865 1.00 87.50 74 SER A N 1
ATOM 579 C CA . SER A 1 74 ? 10.088 2.045 4.462 1.00 87.50 74 SER A CA 1
ATOM 580 C C . SER A 1 74 ? 10.563 0.854 3.619 1.00 87.50 74 SER A C 1
ATOM 582 O O . SER A 1 74 ? 11.699 0.412 3.803 1.00 87.50 74 SER A O 1
ATOM 584 N N . SER A 1 75 ? 9.708 0.309 2.748 1.00 86.25 75 SER A N 1
ATOM 585 C CA . SER A 1 75 ? 10.057 -0.774 1.821 1.00 86.25 75 SER A CA 1
ATOM 586 C C . SER A 1 75 ? 10.382 -0.237 0.427 1.00 86.25 75 SER A C 1
ATOM 588 O O . SER A 1 75 ? 11.449 -0.526 -0.111 1.00 86.25 75 SER A O 1
ATOM 590 N N . TYR A 1 76 ? 9.467 0.547 -0.149 1.00 86.69 76 TYR A N 1
ATOM 591 C CA . TYR A 1 76 ? 9.595 1.160 -1.469 1.00 86.69 76 TYR A CA 1
ATOM 592 C C . TYR A 1 76 ? 8.913 2.532 -1.467 1.00 86.69 76 TYR A C 1
ATOM 594 O O . TYR A 1 76 ? 7.772 2.657 -1.025 1.00 86.69 76 TYR A O 1
ATOM 602 N N . GLY A 1 77 ? 9.581 3.552 -2.010 1.00 86.31 77 GLY A N 1
ATOM 603 C CA . GLY A 1 77 ? 8.991 4.893 -2.116 1.00 86.31 77 GLY A CA 1
ATOM 604 C C . GLY A 1 77 ? 7.913 5.023 -3.190 1.00 86.31 77 GLY A C 1
ATOM 605 O O . GLY A 1 77 ? 7.040 5.886 -3.093 1.00 86.31 77 GLY A O 1
ATOM 606 N N . TYR A 1 78 ? 7.939 4.129 -4.180 1.00 90.25 78 TYR A N 1
ATOM 607 C CA . TYR A 1 78 ? 7.042 4.158 -5.325 1.00 90.25 78 TYR A CA 1
ATOM 608 C C . TYR A 1 78 ? 6.496 2.771 -5.654 1.00 90.25 78 TYR A C 1
ATOM 610 O O . TYR A 1 78 ? 7.162 1.751 -5.451 1.00 90.25 78 TYR A O 1
ATOM 618 N N . TRP A 1 79 ? 5.287 2.764 -6.208 1.00 92.12 79 TRP A N 1
ATOM 619 C CA . TRP A 1 79 ? 4.496 1.574 -6.497 1.00 92.12 79 TRP A CA 1
ATOM 620 C C . TRP A 1 79 ? 3.872 1.659 -7.890 1.00 92.12 79 TRP A C 1
ATOM 622 O O . TRP A 1 79 ? 3.500 2.739 -8.354 1.00 92.12 79 TRP A O 1
ATOM 632 N N . ALA A 1 80 ? 3.736 0.511 -8.553 1.00 92.00 80 ALA A N 1
ATOM 633 C CA . ALA A 1 80 ? 3.032 0.396 -9.828 1.00 92.00 80 ALA A CA 1
ATOM 634 C C . ALA A 1 80 ? 1.582 -0.009 -9.572 1.00 92.00 80 ALA A C 1
ATOM 636 O O . ALA A 1 80 ? 1.333 -0.924 -8.788 1.00 92.00 80 ALA A O 1
ATOM 637 N N . ARG A 1 81 ? 0.615 0.602 -10.252 1.00 92.06 81 ARG A N 1
ATOM 638 C CA . ARG A 1 81 ? -0.767 0.116 -10.203 1.00 92.06 81 ARG A CA 1
ATOM 639 C C . ARG A 1 81 ? -0.936 -1.053 -11.171 1.00 92.06 81 ARG A C 1
ATOM 641 O O . ARG A 1 81 ? -0.528 -0.951 -12.321 1.00 92.06 81 ARG A O 1
ATOM 648 N N . ARG A 1 82 ? -1.581 -2.142 -10.742 1.00 89.88 82 ARG A N 1
ATOM 649 C CA . ARG A 1 82 ? -1.800 -3.331 -11.590 1.00 89.88 82 ARG A CA 1
ATOM 650 C C . ARG A 1 82 ? -2.563 -3.049 -12.876 1.00 89.88 82 ARG A C 1
ATOM 652 O O . ARG A 1 82 ? -2.282 -3.687 -13.878 1.00 89.88 82 ARG A O 1
ATOM 659 N N . ASP A 1 83 ? -3.528 -2.138 -12.832 1.00 87.75 83 ASP A N 1
ATOM 660 C CA . ASP A 1 83 ? -4.338 -1.757 -13.998 1.00 87.75 83 ASP A CA 1
ATOM 661 C C . ASP A 1 83 ? -3.534 -0.969 -15.052 1.00 87.75 83 ASP A C 1
ATOM 663 O O . ASP A 1 83 ? -3.948 -0.866 -16.202 1.00 87.75 83 ASP A O 1
ATOM 667 N N . GLU A 1 84 ? -2.370 -0.431 -14.671 1.00 83.38 84 GLU A N 1
ATOM 668 C CA . GLU A 1 84 ? -1.524 0.425 -15.511 1.00 83.38 84 GLU A CA 1
ATOM 669 C C . GLU A 1 84 ? -0.243 -0.278 -16.006 1.00 83.38 84 GLU A C 1
ATOM 671 O O . GLU A 1 84 ? 0.611 0.373 -16.616 1.00 83.38 84 GLU A O 1
ATOM 676 N N . LEU A 1 85 ? -0.115 -1.586 -15.746 1.00 77.69 85 LEU A N 1
ATOM 677 C CA . LEU A 1 85 ? 0.956 -2.472 -16.228 1.00 77.69 85 LEU A CA 1
ATOM 678 C C . LEU A 1 85 ? 0.501 -3.271 -17.456 1.00 77.69 85 LEU A C 1
ATOM 680 O O . LEU A 1 85 ? 1.294 -3.355 -18.422 1.00 77.69 85 LEU A O 1
#

Organism: NCBI:txid273677

Foldseek 3Di:
DPPPPDDLVVLVVVLCVFKDDCVRVVFDQPPPDPDPDRTDDPWDKDFLLRSLCVPDVVPDDPVNSVVSSVVVVVPPRIIHTPVGD

pLDDT: mean 84.52, std 12.01, range [38.12, 93.56]

Radius of gyration: 13.56 Å; chains: 1; bounding box: 36×19×41 Å

Secondary structure (DSSP, 8-state):
----SS-HHHHHHHHHHHEE-TTTTTPPB-TT--SS--B--SS-EEEHHHHHHHHHTTTS-HHHHHHHHHHHHTT-SEEEEGGG-

Sequence (85 aa):
MTLKPYDEDAYLKRFHAEYLSPDDAGMPLDNDSDSDDAYFWTAPRHSSEEAVAALFESELDDAQLADLADTLNSSYGYWARRDEL